Protein AF-A0A6I6WBN2-F1 (afdb_monomer)

Solvent-accessible surface area (backbone atoms only — not comparable to full-atom values): 6010 Å² total; per-residue (Å²): 144,83,83,90,82,74,77,84,84,84,81,60,98,59,70,89,46,56,72,55,54,53,60,75,68,50,55,18,59,8,72,36,75,46,77,42,43,35,74,82,63,34,59,67,53,54,52,49,51,40,48,52,52,4,41,50,40,6,36,74,57,39,12,32,78,92,54,54,44,80,79,44,76,45,81,45,74,38,91,86,45,86,64,58,28,28,37,39,36,23,33,16,35,10,50,51,58,79,72,93,78,82,130

Structure (mmCIF, N/CA/C/O backbone):
data_AF-A0A6I6WBN2-F1
#
_entry.id   AF-A0A6I6WBN2-F1
#
loop_
_atom_site.group_PDB
_atom_site.id
_atom_site.type_symbol
_atom_site.label_atom_id
_atom_site.label_alt_id
_atom_site.label_comp_id
_atom_site.label_asym_id
_atom_site.label_entity_id
_atom_site.label_seq_id
_atom_site.pdbx_PDB_ins_code
_atom_site.Cartn_x
_atom_site.Cartn_y
_atom_site.Cartn_z
_atom_site.occupancy
_atom_site.B_iso_or_equiv
_atom_site.auth_seq_id
_atom_site.auth_comp_id
_atom_site.auth_asym_id
_atom_site.auth_atom_id
_atom_site.pdbx_PDB_model_num
ATOM 1 N N . MET A 1 1 ? 37.230 31.149 -8.402 1.00 43.25 1 MET A N 1
ATOM 2 C CA . MET A 1 1 ? 36.955 29.935 -7.608 1.00 43.25 1 MET A CA 1
ATOM 3 C C . MET A 1 1 ? 35.652 29.337 -8.106 1.00 43.25 1 MET A C 1
ATOM 5 O O . MET A 1 1 ? 34.627 29.967 -7.913 1.00 43.25 1 MET A O 1
ATOM 9 N N . LEU A 1 2 ? 35.699 28.192 -8.787 1.00 42.47 2 LEU A N 1
ATOM 10 C CA . LEU A 1 2 ? 34.617 27.201 -8.824 1.00 42.47 2 LEU A CA 1
ATOM 11 C C . LEU A 1 2 ? 35.228 25.884 -9.321 1.00 42.47 2 LEU A C 1
ATOM 13 O O . LEU A 1 2 ? 35.941 25.844 -10.319 1.00 42.47 2 LEU A O 1
ATOM 17 N N . VAL A 1 3 ? 35.059 24.855 -8.503 1.00 45.03 3 VAL A N 1
ATOM 18 C CA . VAL A 1 3 ? 35.773 23.578 -8.529 1.00 45.03 3 VAL A CA 1
ATOM 19 C C . VAL A 1 3 ? 35.232 22.697 -9.661 1.00 45.03 3 VAL A C 1
ATOM 21 O O . VAL A 1 3 ? 34.052 22.362 -9.666 1.00 45.03 3 VAL A O 1
ATOM 24 N N . LEU A 1 4 ? 36.092 22.277 -10.596 1.00 49.78 4 LEU A N 1
ATOM 25 C CA . LEU A 1 4 ? 35.822 21.178 -11.534 1.00 49.78 4 LEU A CA 1
ATOM 26 C C . LEU A 1 4 ? 36.075 19.843 -10.818 1.00 49.78 4 LEU A C 1
ATOM 28 O O . LEU A 1 4 ? 37.114 19.211 -10.978 1.00 49.78 4 LEU A O 1
ATOM 32 N N . GLY A 1 5 ? 35.128 19.443 -9.974 1.00 52.72 5 GLY A N 1
ATOM 33 C CA . GLY A 1 5 ? 35.098 18.128 -9.335 1.00 52.72 5 GLY A CA 1
ATOM 34 C C . GLY A 1 5 ? 34.162 17.200 -10.098 1.00 52.72 5 GLY A C 1
ATOM 35 O O . GLY A 1 5 ? 33.029 16.996 -9.680 1.00 52.72 5 GLY A O 1
ATOM 36 N N . GLY A 1 6 ? 34.606 16.688 -11.246 1.00 49.47 6 GLY A N 1
ATOM 37 C CA . GLY A 1 6 ? 33.833 15.760 -12.072 1.00 49.47 6 GLY A CA 1
ATOM 38 C C . GLY A 1 6 ? 34.501 14.395 -12.121 1.00 49.47 6 GLY A C 1
ATOM 39 O O . GLY A 1 6 ? 35.348 14.150 -12.977 1.00 49.47 6 GLY A O 1
ATOM 40 N N . SER A 1 7 ? 34.137 13.513 -11.194 1.00 56.88 7 SER A N 1
ATOM 41 C CA . SER A 1 7 ? 34.508 12.097 -11.212 1.00 56.88 7 SER A CA 1
ATOM 42 C C . SER A 1 7 ? 34.144 11.466 -12.563 1.00 56.88 7 SER A C 1
ATOM 44 O O . SER A 1 7 ? 33.053 11.689 -13.080 1.00 56.88 7 SER A O 1
ATOM 46 N N . LYS A 1 8 ? 35.090 10.705 -13.127 1.00 47.78 8 LYS A N 1
ATOM 47 C CA . LYS A 1 8 ? 35.058 9.959 -14.400 1.00 47.78 8 LYS A CA 1
ATOM 48 C C . LYS A 1 8 ? 33.642 9.735 -14.975 1.00 47.78 8 LYS A C 1
ATOM 50 O O . LYS A 1 8 ? 32.904 8.868 -14.515 1.00 47.78 8 LYS A O 1
ATOM 55 N N . VAL A 1 9 ? 33.286 10.493 -16.015 1.00 58.81 9 VAL A N 1
ATOM 56 C CA . VAL A 1 9 ? 32.041 10.295 -16.772 1.00 58.81 9 VAL A CA 1
ATOM 57 C C . VAL A 1 9 ? 32.189 9.038 -17.629 1.00 58.81 9 VAL A C 1
ATOM 59 O O . VAL A 1 9 ? 32.904 9.042 -18.629 1.00 58.81 9 VAL A O 1
ATOM 62 N N . ILE A 1 10 ? 31.525 7.952 -17.237 1.00 63.09 10 ILE A N 1
ATOM 63 C CA . ILE A 1 10 ? 31.431 6.728 -18.039 1.00 63.09 10 ILE A CA 1
ATOM 64 C C . ILE A 1 10 ? 30.177 6.853 -18.910 1.00 63.09 10 ILE A C 1
ATOM 66 O O . ILE A 1 10 ? 29.065 6.603 -18.450 1.00 63.09 10 ILE A O 1
ATOM 70 N N . ARG A 1 11 ? 30.339 7.280 -20.167 1.00 51.03 11 ARG A N 1
ATOM 71 C CA . ARG A 1 11 ? 29.285 7.168 -21.186 1.00 51.03 11 ARG A CA 1
ATOM 72 C C . ARG A 1 11 ? 29.458 5.839 -21.911 1.00 51.03 11 ARG A C 1
ATOM 74 O O . ARG A 1 11 ? 30.456 5.644 -22.590 1.00 51.03 11 ARG A O 1
ATOM 81 N N . HIS A 1 12 ? 28.501 4.937 -21.728 1.00 53.66 12 HIS A N 1
ATOM 82 C CA . HIS A 1 12 ? 28.418 3.685 -22.476 1.00 53.66 12 HIS A CA 1
ATOM 83 C C . HIS A 1 12 ? 27.750 3.946 -23.836 1.00 53.66 12 HIS A C 1
ATOM 85 O O . HIS A 1 12 ? 26.798 4.727 -23.906 1.00 53.66 12 HIS A O 1
ATOM 91 N N . ASP A 1 13 ? 28.173 3.249 -24.893 1.00 56.97 13 ASP A N 1
ATOM 92 C CA . ASP A 1 13 ? 27.696 3.423 -26.283 1.00 56.97 13 ASP A CA 1
ATOM 93 C C . ASP A 1 13 ? 26.184 3.162 -26.495 1.00 56.97 13 ASP A C 1
ATOM 95 O O . ASP A 1 13 ? 25.643 3.393 -27.571 1.00 56.97 13 ASP A O 1
ATOM 99 N N . LEU A 1 14 ? 25.462 2.743 -25.448 1.00 54.56 14 LEU A N 1
ATOM 100 C CA . LEU A 1 14 ? 24.007 2.517 -25.433 1.00 54.56 14 LEU A CA 1
ATOM 101 C C . LEU A 1 14 ? 23.226 3.714 -24.858 1.00 54.56 14 LEU A C 1
ATOM 103 O O . LEU A 1 14 ? 22.060 3.592 -24.485 1.00 54.56 14 LEU A O 1
ATOM 107 N N . SER A 1 15 ? 23.859 4.888 -24.795 1.00 49.94 15 SER A N 1
ATOM 108 C CA . SER A 1 15 ? 23.268 6.146 -24.325 1.00 49.94 15 SER A CA 1
ATOM 109 C C . SER A 1 15 ? 21.886 6.505 -24.924 1.00 49.94 15 SER A C 1
ATOM 111 O O . SER A 1 15 ? 21.114 7.141 -24.206 1.00 49.94 15 SER A O 1
ATOM 113 N N . PRO A 1 16 ? 21.512 6.116 -26.165 1.00 53.84 16 PRO A N 1
ATOM 114 C CA . PRO A 1 16 ? 20.168 6.371 -26.703 1.00 53.84 16 PRO A CA 1
ATOM 115 C C . PRO A 1 16 ? 19.061 5.461 -26.139 1.00 53.84 16 PRO A C 1
ATOM 117 O O . PRO A 1 16 ? 17.883 5.778 -26.276 1.00 53.84 16 PRO A O 1
ATOM 120 N N . VAL A 1 17 ? 19.413 4.327 -25.520 1.00 49.22 17 VAL A N 1
ATOM 121 C CA . VAL A 1 17 ? 18.468 3.250 -25.156 1.00 49.22 17 VAL A CA 1
ATOM 122 C C . VAL A 1 17 ? 18.098 3.256 -23.665 1.00 49.22 17 VAL A C 1
ATOM 124 O O . VAL A 1 17 ? 17.260 2.469 -23.229 1.00 49.22 17 VAL A O 1
ATOM 127 N N . ALA A 1 18 ? 18.670 4.165 -22.868 1.00 52.91 18 ALA A N 1
ATOM 128 C CA . ALA A 1 18 ? 18.444 4.243 -21.420 1.00 52.91 18 ALA A CA 1
ATOM 129 C C . ALA A 1 18 ? 16.956 4.413 -21.046 1.00 52.91 18 ALA A C 1
ATOM 131 O O . ALA A 1 18 ? 16.479 3.794 -20.095 1.00 52.91 18 ALA A O 1
ATOM 132 N N . ASN A 1 19 ? 16.200 5.172 -21.846 1.00 47.50 19 ASN A N 1
ATOM 133 C CA . ASN A 1 19 ? 14.757 5.347 -21.653 1.00 47.50 19 ASN A CA 1
ATOM 134 C C . ASN A 1 19 ? 13.963 4.050 -21.909 1.00 47.50 19 ASN A C 1
ATOM 136 O O . ASN A 1 19 ? 12.928 3.832 -21.284 1.00 47.50 19 ASN A O 1
ATOM 140 N N . ALA A 1 20 ? 14.452 3.164 -22.783 1.00 48.69 20 ALA A N 1
ATOM 141 C CA . ALA A 1 20 ? 13.795 1.894 -23.095 1.00 48.69 20 ALA A CA 1
ATOM 142 C C . ALA A 1 20 ? 14.132 0.790 -22.078 1.00 48.69 20 ALA A C 1
ATOM 144 O O . ALA A 1 20 ? 13.285 -0.050 -21.785 1.00 48.69 20 ALA A O 1
ATOM 145 N N . VAL A 1 21 ? 15.326 0.824 -21.473 1.00 53.44 21 VAL A N 1
ATOM 146 C CA . VAL A 1 21 ? 15.676 -0.070 -20.353 1.00 53.44 21 VAL A CA 1
ATOM 147 C C . VAL A 1 21 ? 14.781 0.210 -19.140 1.00 53.44 21 VAL A C 1
ATOM 149 O O . VAL A 1 21 ? 14.290 -0.725 -18.512 1.00 53.44 21 VAL A O 1
ATOM 152 N N . GLY A 1 22 ? 14.496 1.485 -18.852 1.00 50.66 22 GLY A N 1
ATOM 153 C CA . GLY A 1 22 ? 13.571 1.874 -17.782 1.00 50.66 22 GLY A CA 1
ATOM 154 C C . GLY A 1 22 ? 12.137 1.382 -18.004 1.00 50.66 22 GLY A C 1
ATOM 155 O O . GLY A 1 22 ? 11.500 0.933 -17.058 1.00 50.66 22 GLY A O 1
ATOM 156 N N . ALA A 1 23 ? 11.652 1.392 -19.251 1.00 54.78 23 ALA A N 1
ATOM 157 C CA . ALA A 1 23 ? 10.340 0.846 -19.609 1.00 54.78 23 ALA A CA 1
ATOM 158 C C . ALA A 1 23 ? 10.297 -0.693 -19.543 1.00 54.78 23 ALA A C 1
ATOM 160 O O . ALA A 1 23 ? 9.281 -1.263 -19.157 1.00 54.78 23 ALA A O 1
ATOM 161 N N . ALA A 1 24 ? 11.403 -1.370 -19.868 1.00 54.41 24 ALA A N 1
ATOM 162 C CA . ALA A 1 24 ? 11.499 -2.829 -19.815 1.00 54.41 24 ALA A CA 1
ATOM 163 C C . ALA A 1 24 ? 11.507 -3.399 -18.381 1.00 54.41 24 ALA A C 1
ATOM 165 O O . ALA A 1 24 ? 11.181 -4.570 -18.194 1.00 54.41 24 ALA A O 1
ATOM 166 N N . ILE A 1 25 ? 11.868 -2.581 -17.382 1.00 57.06 25 ILE A N 1
ATOM 167 C CA . ILE A 1 25 ? 11.883 -2.925 -15.944 1.00 57.06 25 ILE A CA 1
ATOM 168 C C . ILE A 1 25 ? 10.731 -2.213 -15.196 1.00 57.06 25 ILE A C 1
ATOM 170 O O . ILE A 1 25 ? 10.622 -2.296 -13.975 1.00 57.06 25 ILE A O 1
ATOM 174 N N . ALA A 1 26 ? 9.859 -1.490 -15.905 1.00 67.94 26 ALA A N 1
ATOM 175 C CA . ALA A 1 26 ? 8.803 -0.712 -15.273 1.00 67.94 26 ALA A CA 1
ATOM 176 C C . ALA A 1 26 ? 7.757 -1.622 -14.607 1.00 67.94 26 ALA A C 1
ATOM 178 O O . ALA A 1 26 ? 7.179 -2.508 -15.234 1.00 67.94 26 ALA A O 1
ATOM 179 N N . GLU A 1 27 ? 7.491 -1.366 -13.329 1.00 82.75 27 GLU A N 1
ATOM 180 C CA . GLU A 1 27 ? 6.360 -1.931 -12.593 1.00 82.75 27 GLU A CA 1
ATOM 181 C C . GLU A 1 27 ? 5.171 -0.966 -12.675 1.00 82.75 27 GLU A C 1
ATOM 183 O O . GLU A 1 27 ? 5.346 0.255 -12.587 1.00 82.75 27 GLU A O 1
ATOM 188 N N . ALA A 1 28 ? 3.953 -1.496 -12.800 1.00 87.88 28 ALA A N 1
ATOM 189 C CA . ALA A 1 28 ? 2.754 -0.686 -12.617 1.00 87.88 28 ALA A CA 1
ATOM 190 C C . ALA A 1 28 ? 2.655 -0.266 -11.149 1.00 87.88 28 ALA A C 1
ATOM 192 O O . ALA A 1 28 ? 2.880 -1.074 -10.247 1.00 87.88 28 ALA A O 1
ATOM 193 N N . SER A 1 29 ? 2.311 0.999 -10.901 1.00 88.94 29 SER A N 1
ATOM 194 C CA . SER A 1 29 ? 2.191 1.541 -9.548 1.00 88.94 29 SER A CA 1
ATOM 195 C C . SER A 1 29 ? 0.819 2.145 -9.291 1.00 88.94 29 SER A C 1
ATOM 197 O O . SER A 1 29 ? 0.334 2.924 -10.108 1.00 88.94 29 SER A O 1
ATOM 199 N N . GLY A 1 30 ? 0.256 1.861 -8.122 1.00 91.31 30 GLY A N 1
ATOM 200 C CA . GLY A 1 30 ? -0.941 2.501 -7.586 1.00 91.31 30 GLY A CA 1
ATOM 201 C C . GLY A 1 30 ? -0.582 3.344 -6.373 1.00 91.31 30 GLY A C 1
ATOM 202 O O . GLY A 1 30 ? 0.237 2.938 -5.549 1.00 91.31 30 GLY A O 1
ATOM 203 N N . THR A 1 31 ? -1.148 4.543 -6.263 1.00 93.44 31 THR A N 1
ATOM 204 C CA . THR A 1 31 ? -0.963 5.399 -5.085 1.00 93.44 31 THR A CA 1
ATOM 205 C C . THR A 1 31 ? -2.307 5.930 -4.629 1.00 93.44 31 THR A C 1
ATOM 207 O O . THR A 1 31 ? -3.080 6.432 -5.440 1.00 93.44 31 THR A O 1
ATOM 210 N N . VAL A 1 32 ? -2.563 5.834 -3.330 1.00 95.44 32 VAL A N 1
ATOM 211 C CA . VAL A 1 32 ? -3.739 6.410 -2.678 1.00 95.44 32 VAL A CA 1
ATOM 212 C C . VAL A 1 32 ? -3.269 7.361 -1.598 1.00 95.44 32 VAL A C 1
ATOM 214 O O . VAL A 1 32 ? -2.305 7.071 -0.895 1.00 95.44 32 VAL A O 1
ATOM 217 N N . ASP A 1 33 ? -3.955 8.490 -1.479 1.00 95.00 33 ASP A N 1
ATOM 218 C CA . ASP A 1 33 ? -3.719 9.511 -0.469 1.00 95.00 33 ASP A CA 1
ATOM 219 C C . ASP A 1 33 ? -5.076 10.000 0.036 1.00 95.00 33 ASP A C 1
ATOM 221 O O . ASP A 1 33 ? -5.851 10.593 -0.719 1.00 95.00 33 ASP A O 1
ATOM 225 N N . ARG A 1 34 ? -5.411 9.649 1.279 1.00 92.31 34 ARG A N 1
ATOM 226 C CA . ARG A 1 34 ? -6.719 9.922 1.884 1.00 92.31 34 ARG A CA 1
ATOM 227 C C . ARG A 1 34 ? -6.566 10.320 3.343 1.00 92.31 34 ARG A C 1
ATOM 229 O O . ARG A 1 34 ? -5.618 9.921 4.015 1.00 92.31 34 ARG A O 1
ATOM 236 N N . VAL A 1 35 ? -7.524 11.096 3.835 1.00 92.06 35 VAL A N 1
ATOM 237 C CA . VAL A 1 35 ? -7.640 11.428 5.257 1.00 92.06 35 VAL A CA 1
ATOM 238 C C . VAL A 1 35 ? -8.601 10.439 5.903 1.00 92.06 35 VAL A C 1
ATOM 240 O O . VAL A 1 35 ? -9.698 10.229 5.394 1.00 92.06 35 VAL A O 1
ATOM 243 N N . TYR A 1 36 ? -8.180 9.847 7.015 1.00 90.12 36 TYR A N 1
ATOM 244 C CA . TYR A 1 36 ? -8.976 8.938 7.832 1.00 90.12 36 TYR A CA 1
ATOM 245 C C . TYR A 1 36 ? -9.106 9.491 9.248 1.00 90.12 36 TYR A C 1
ATOM 247 O O . TYR A 1 36 ? -8.178 10.133 9.734 1.00 90.12 36 TYR A O 1
ATOM 255 N N . SER A 1 37 ? -10.205 9.187 9.938 1.00 89.56 37 SER A N 1
ATOM 256 C CA . SER A 1 37 ? -10.295 9.349 11.393 1.00 89.56 37 SER A CA 1
ATOM 257 C C . SER A 1 37 ? -9.992 8.013 12.068 1.00 89.56 37 SER A C 1
ATOM 259 O O . SER A 1 37 ? -10.708 7.028 11.871 1.00 89.56 37 SER A O 1
ATOM 261 N N . TYR A 1 38 ? -8.908 7.957 12.846 1.00 88.94 38 TYR A N 1
ATOM 262 C CA . TYR A 1 38 ? -8.574 6.752 13.614 1.00 88.94 38 TYR A CA 1
ATOM 263 C C . TYR A 1 38 ? -9.513 6.542 14.800 1.00 88.94 38 TYR A C 1
ATOM 265 O O . TYR A 1 38 ? -9.705 5.396 15.201 1.00 88.94 38 TYR A O 1
ATOM 273 N N . ASP A 1 39 ? -10.125 7.612 15.306 1.00 85.94 39 ASP A N 1
ATOM 274 C CA . ASP A 1 39 ? -11.051 7.554 16.436 1.00 85.94 39 ASP A CA 1
ATOM 275 C C . ASP A 1 39 ? -12.367 6.855 16.055 1.00 85.94 39 ASP A C 1
ATOM 277 O O . ASP A 1 39 ? -12.934 6.123 16.862 1.00 85.94 39 ASP A O 1
ATOM 281 N N . GLU A 1 40 ? -12.836 7.027 14.814 1.00 82.69 40 GLU A N 1
ATOM 282 C CA . GLU A 1 40 ? -14.085 6.417 14.335 1.00 82.69 40 GLU A CA 1
ATOM 283 C C . GLU A 1 40 ? -13.919 4.957 13.891 1.00 82.69 40 GLU A C 1
ATOM 285 O O . GLU A 1 40 ? -14.747 4.101 14.202 1.00 82.69 40 GLU A O 1
ATOM 290 N N . HIS A 1 41 ? -12.864 4.668 13.123 1.00 81.81 41 HIS A N 1
ATOM 291 C CA . HIS A 1 41 ? -12.734 3.402 12.390 1.00 81.81 41 HIS A CA 1
ATOM 292 C C . HIS A 1 41 ? -11.588 2.514 12.892 1.00 81.81 41 HIS A C 1
ATOM 294 O O . HIS A 1 41 ? -11.531 1.335 12.536 1.00 81.81 41 HIS A O 1
ATOM 300 N N . GLY A 1 42 ? -10.698 3.051 13.733 1.00 89.62 42 GLY A N 1
ATOM 301 C CA . GLY A 1 42 ? -9.491 2.379 14.200 1.00 89.62 42 GLY A CA 1
ATOM 302 C C . GLY A 1 42 ? -8.359 2.401 13.169 1.00 89.62 42 GLY A C 1
ATOM 303 O O . GLY A 1 42 ? -8.561 2.198 11.971 1.00 89.62 42 GLY A O 1
ATOM 304 N N . ARG A 1 43 ? -7.124 2.598 13.648 1.00 91.12 43 ARG A N 1
ATOM 305 C CA . ARG A 1 43 ? -5.918 2.692 12.803 1.00 91.12 43 ARG A CA 1
ATOM 306 C C . ARG A 1 43 ? -5.770 1.526 11.826 1.00 91.12 43 ARG A C 1
ATOM 308 O O . ARG A 1 43 ? -5.500 1.739 10.649 1.00 91.12 43 ARG A O 1
ATOM 315 N N . GLU A 1 44 ? -5.909 0.294 12.309 1.00 93.62 44 GLU A N 1
ATOM 316 C CA . GLU A 1 44 ? -5.647 -0.900 11.499 1.00 93.62 44 GLU A CA 1
ATOM 317 C C . GLU A 1 44 ? -6.611 -1.013 10.314 1.00 93.62 44 GLU A C 1
ATOM 319 O O . GLU A 1 44 ? -6.175 -1.264 9.191 1.00 93.62 44 GLU A O 1
ATOM 324 N N . LYS A 1 45 ? -7.899 -0.736 10.543 1.00 94.00 45 LYS A N 1
ATOM 325 C CA . LYS A 1 45 ? -8.927 -0.757 9.501 1.00 94.00 45 LYS A CA 1
ATOM 326 C C . LYS A 1 45 ? -8.649 0.294 8.425 1.00 94.00 45 LYS A C 1
ATOM 328 O O . LYS A 1 45 ? -8.636 -0.048 7.247 1.00 94.00 45 LYS A O 1
ATOM 333 N N . CYS A 1 46 ? -8.337 1.529 8.825 1.00 93.25 46 CYS A N 1
ATOM 334 C CA . CYS A 1 46 ? -7.992 2.613 7.900 1.00 93.25 46 CYS A CA 1
ATOM 335 C C . CYS A 1 46 ? -6.750 2.287 7.058 1.00 93.25 46 CYS A C 1
ATOM 337 O O . CYS A 1 46 ? -6.709 2.549 5.856 1.00 93.25 46 CYS A O 1
ATOM 339 N N . LEU A 1 47 ? -5.728 1.685 7.675 1.00 94.75 47 LEU A N 1
ATOM 340 C CA . LEU A 1 47 ? -4.528 1.265 6.957 1.00 94.75 47 LEU A CA 1
ATOM 341 C C . LEU A 1 47 ? -4.810 0.117 5.985 1.00 94.75 47 LEU A C 1
ATOM 343 O O . LEU A 1 47 ? -4.256 0.113 4.888 1.00 94.75 47 LEU A O 1
ATOM 347 N N . ASN A 1 48 ? -5.646 -0.850 6.365 1.00 95.88 48 ASN A N 1
ATOM 348 C CA . ASN A 1 48 ? -6.026 -1.954 5.485 1.00 95.88 48 ASN A CA 1
ATOM 349 C C . ASN A 1 48 ? -6.826 -1.450 4.282 1.00 95.88 48 ASN A C 1
ATOM 351 O O . ASN A 1 48 ? -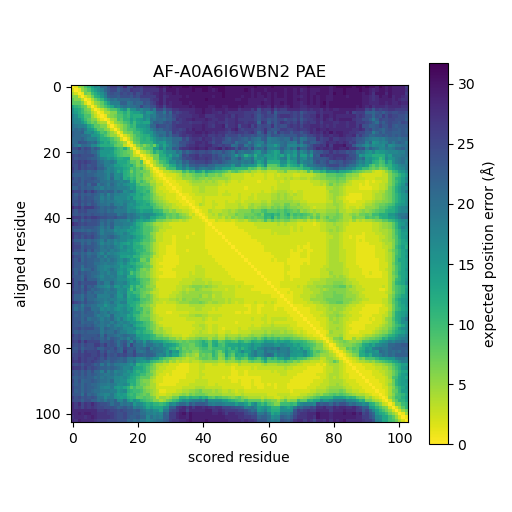6.455 -1.760 3.153 1.00 95.88 48 ASN A O 1
ATOM 355 N N . GLU A 1 49 ? -7.800 -0.567 4.499 1.00 95.69 49 GLU A N 1
ATOM 356 C CA . GLU A 1 49 ? -8.548 0.070 3.413 1.00 95.69 49 GLU A CA 1
ATOM 357 C C . GLU A 1 49 ? -7.620 0.843 2.460 1.00 95.69 49 G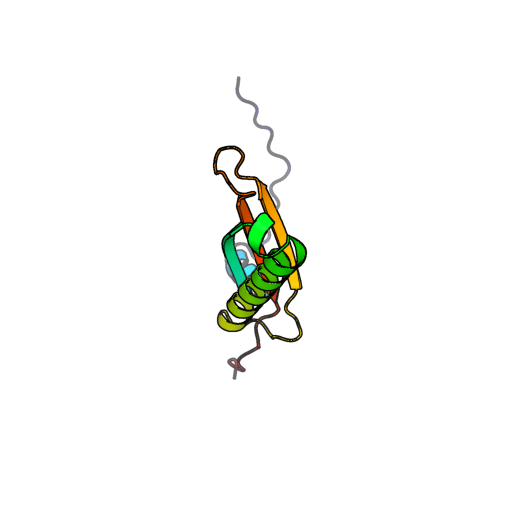LU A C 1
ATOM 359 O O . GLU A 1 49 ? -7.700 0.699 1.239 1.00 95.69 49 GLU A O 1
ATOM 364 N N . ALA A 1 50 ? -6.667 1.613 2.996 1.00 95.88 50 ALA A N 1
ATOM 365 C CA . ALA A 1 50 ? -5.700 2.338 2.176 1.00 95.88 50 ALA A CA 1
ATOM 366 C C . ALA A 1 50 ? -4.777 1.401 1.367 1.00 95.88 50 ALA A C 1
ATOM 368 O O . ALA A 1 50 ? -4.429 1.716 0.226 1.00 95.88 50 ALA A O 1
ATOM 369 N N . ARG A 1 51 ? -4.385 0.248 1.930 1.00 96.25 51 ARG A N 1
ATOM 370 C CA . ARG A 1 51 ? -3.589 -0.781 1.232 1.00 96.25 51 ARG A CA 1
ATOM 371 C C . ARG A 1 51 ? -4.375 -1.452 0.118 1.00 96.25 51 ARG A C 1
ATOM 373 O O . ARG A 1 51 ? -3.840 -1.610 -0.979 1.00 96.25 51 ARG A O 1
ATOM 380 N N . GLU A 1 52 ? -5.619 -1.827 0.386 1.00 96.62 52 GLU A N 1
ATOM 381 C CA . GLU A 1 52 ? -6.517 -2.428 -0.599 1.00 96.62 52 GLU A CA 1
ATOM 382 C C . GLU A 1 52 ? -6.770 -1.458 -1.752 1.00 96.62 52 GLU A C 1
ATOM 384 O O . GLU A 1 52 ? -6.599 -1.824 -2.914 1.00 96.62 52 GLU A O 1
ATOM 389 N N . ALA A 1 53 ? -7.051 -0.190 -1.444 1.00 96.38 53 ALA A N 1
ATOM 390 C CA . ALA A 1 53 ? -7.255 0.844 -2.450 1.00 96.38 53 ALA A CA 1
ATOM 391 C C . ALA A 1 53 ? -5.995 1.076 -3.305 1.00 96.38 53 ALA A C 1
ATOM 393 O O . ALA A 1 53 ? -6.082 1.135 -4.530 1.00 96.38 53 ALA A O 1
ATOM 394 N N . ALA A 1 54 ? -4.806 1.159 -2.695 1.00 96.19 54 ALA A N 1
ATOM 395 C CA . ALA A 1 54 ? -3.559 1.309 -3.448 1.00 96.19 54 ALA A CA 1
ATOM 396 C C . ALA A 1 54 ? -3.252 0.082 -4.321 1.00 96.19 54 ALA A C 1
ATOM 398 O O . ALA A 1 54 ? -2.765 0.231 -5.442 1.00 96.19 54 ALA A O 1
ATOM 399 N N . THR A 1 55 ? -3.565 -1.118 -3.830 1.00 96.00 55 THR A N 1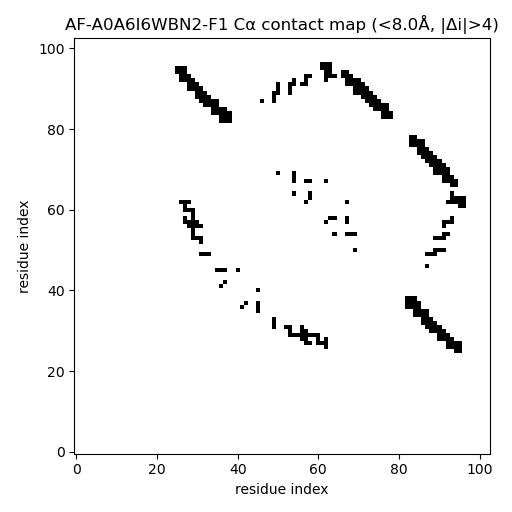
ATOM 400 C CA . THR A 1 55 ? -3.431 -2.373 -4.581 1.00 96.00 55 THR A CA 1
ATOM 401 C C . THR A 1 55 ? -4.371 -2.390 -5.780 1.00 96.00 55 THR A C 1
ATOM 403 O O . THR A 1 55 ? -3.931 -2.666 -6.893 1.00 96.00 55 THR A O 1
ATOM 406 N N . ALA A 1 56 ? -5.635 -2.010 -5.585 1.00 95.81 56 ALA A N 1
ATOM 407 C CA . ALA A 1 56 ? -6.615 -1.894 -6.656 1.00 95.81 56 ALA A CA 1
ATOM 408 C C . ALA A 1 56 ? -6.176 -0.882 -7.726 1.00 95.81 56 ALA A C 1
ATOM 410 O O . ALA A 1 56 ? -6.281 -1.173 -8.915 1.00 95.81 56 ALA A O 1
ATOM 411 N N . GLU A 1 57 ? -5.610 0.264 -7.331 1.00 95.00 57 GLU A N 1
ATOM 412 C CA . GLU A 1 57 ? -5.044 1.232 -8.279 1.00 95.00 57 GLU A CA 1
ATOM 413 C C . GLU A 1 57 ? -3.848 0.665 -9.055 1.00 95.00 57 GLU A C 1
ATOM 415 O O . GLU A 1 57 ? -3.733 0.901 -10.257 1.00 95.00 57 GLU A O 1
ATOM 420 N N . ALA A 1 58 ? -2.979 -0.121 -8.410 1.00 93.12 58 ALA A N 1
ATOM 421 C CA . ALA A 1 58 ? -1.859 -0.766 -9.095 1.00 93.12 58 ALA A CA 1
ATOM 422 C C . ALA A 1 58 ? -2.356 -1.799 -10.117 1.00 93.12 58 ALA A C 1
ATOM 424 O O . ALA A 1 58 ? -1.884 -1.814 -11.253 1.00 93.12 58 ALA A O 1
ATOM 425 N N . VAL A 1 59 ? -3.348 -2.613 -9.748 1.00 94.19 59 VAL A N 1
ATOM 426 C CA . VAL A 1 59 ? -3.988 -3.581 -10.653 1.00 94.19 59 VAL A CA 1
ATOM 427 C C . VAL A 1 59 ? -4.676 -2.871 -11.817 1.00 94.19 59 VAL A C 1
ATOM 429 O O . VAL A 1 59 ? -4.500 -3.261 -12.969 1.00 94.19 59 VAL A O 1
ATOM 432 N N . ARG A 1 60 ? -5.401 -1.778 -11.549 1.00 91.38 60 ARG A N 1
ATOM 433 C CA . ARG A 1 60 ? -6.033 -0.943 -12.583 1.00 91.38 60 ARG A CA 1
ATOM 434 C C . ARG A 1 60 ? -5.004 -0.338 -13.542 1.00 91.38 60 ARG A C 1
ATOM 436 O O . ARG A 1 60 ? -5.301 -0.173 -14.721 1.00 91.38 60 ARG A O 1
ATOM 443 N N . ALA A 1 61 ? -3.799 -0.046 -13.054 1.00 88.81 61 ALA A N 1
ATOM 444 C CA . ALA A 1 61 ? -2.664 0.396 -13.861 1.00 88.81 61 ALA A CA 1
ATOM 445 C C . ALA A 1 61 ? -1.968 -0.742 -14.641 1.00 88.81 61 ALA A C 1
ATOM 447 O O . ALA A 1 61 ? -1.018 -0.477 -15.375 1.00 88.81 61 ALA A O 1
ATOM 448 N N . GLY A 1 62 ? -2.431 -1.990 -14.512 1.00 89.12 62 GLY A N 1
ATOM 449 C CA . GLY A 1 62 ? -1.922 -3.151 -15.244 1.00 89.12 62 GLY A CA 1
ATOM 450 C C . GLY A 1 62 ? -0.973 -4.047 -14.449 1.00 89.12 62 GLY A C 1
ATOM 451 O O . GLY A 1 62 ? -0.332 -4.913 -15.046 1.00 89.12 62 GLY A O 1
ATOM 452 N N . ALA A 1 63 ? -0.856 -3.858 -13.132 1.00 91.69 63 ALA A N 1
ATOM 453 C CA . ALA A 1 63 ? -0.090 -4.770 -12.291 1.00 91.69 63 ALA A CA 1
ATOM 454 C C . ALA A 1 63 ? -0.786 -6.137 -12.177 1.00 91.69 63 ALA A C 1
ATOM 456 O O . ALA A 1 63 ? -2.009 -6.207 -12.060 1.00 91.69 63 ALA A O 1
ATOM 457 N N . ASP A 1 64 ? -0.007 -7.218 -12.151 1.00 91.00 64 ASP A N 1
ATOM 458 C CA . ASP A 1 64 ? -0.493 -8.555 -11.813 1.00 91.00 64 ASP A CA 1
ATOM 459 C C . ASP A 1 64 ? -0.986 -8.565 -10.356 1.00 91.00 64 ASP A C 1
ATOM 461 O O . ASP A 1 64 ? -0.168 -8.348 -9.456 1.00 91.00 64 ASP A O 1
ATOM 465 N N . PRO A 1 65 ? -2.283 -8.841 -10.102 1.00 90.94 65 PRO A N 1
ATOM 466 C CA . PRO A 1 65 ? -2.859 -8.886 -8.758 1.00 90.94 65 PRO A CA 1
ATOM 467 C C . PRO A 1 65 ? -2.102 -9.785 -7.778 1.00 90.94 65 PRO A C 1
ATOM 469 O O . PRO A 1 65 ? -2.083 -9.498 -6.585 1.00 90.94 65 PRO A O 1
ATOM 472 N N . ASN A 1 66 ? -1.451 -10.845 -8.267 1.00 91.62 66 ASN A N 1
ATOM 473 C CA . ASN A 1 66 ? -0.708 -11.791 -7.432 1.00 91.62 66 ASN A CA 1
ATOM 474 C C . ASN A 1 66 ? 0.720 -11.323 -7.110 1.00 91.62 66 ASN A C 1
ATOM 476 O O . ASN A 1 66 ? 1.384 -11.909 -6.258 1.00 91.62 66 ASN A O 1
ATOM 480 N N . GLN A 1 67 ? 1.208 -10.289 -7.799 1.00 90.56 67 GLN A N 1
ATOM 481 C CA . GLN A 1 67 ? 2.563 -9.742 -7.665 1.00 90.56 67 GLN A CA 1
ATOM 482 C C . GLN A 1 67 ? 2.551 -8.299 -7.136 1.00 90.56 67 GLN A C 1
ATOM 484 O O . GLN A 1 67 ? 3.595 -7.639 -7.118 1.00 90.56 67 GLN A O 1
ATOM 489 N N . VAL A 1 68 ? 1.391 -7.778 -6.716 1.00 94.56 68 VAL A N 1
ATOM 490 C CA . VAL A 1 68 ? 1.321 -6.448 -6.109 1.00 94.56 68 VAL A CA 1
ATOM 491 C C . VAL A 1 68 ? 1.871 -6.494 -4.688 1.00 94.56 68 VAL A C 1
ATOM 493 O O . VAL A 1 68 ? 1.454 -7.297 -3.857 1.00 94.56 68 VAL A O 1
ATOM 496 N N . ARG A 1 69 ? 2.786 -5.574 -4.385 1.00 94.81 69 ARG A N 1
ATOM 497 C CA . ARG A 1 69 ? 3.320 -5.350 -3.042 1.00 94.81 69 ARG A CA 1
ATOM 498 C C . ARG A 1 69 ? 3.230 -3.882 -2.656 1.00 94.81 69 ARG A C 1
ATOM 500 O O . ARG A 1 69 ? 3.406 -2.983 -3.481 1.00 94.81 69 ARG A O 1
ATOM 507 N N . ILE A 1 70 ? 3.026 -3.631 -1.369 1.00 96.06 70 ILE A N 1
ATOM 508 C CA . ILE A 1 70 ? 3.101 -2.282 -0.815 1.00 96.06 70 ILE A CA 1
ATOM 509 C C . ILE A 1 70 ? 4.571 -1.892 -0.657 1.00 96.06 70 ILE A C 1
ATOM 511 O O . ILE A 1 70 ? 5.349 -2.603 -0.029 1.00 96.06 70 ILE A O 1
ATOM 515 N N . THR A 1 71 ? 4.952 -0.751 -1.224 1.00 95.25 71 THR A N 1
ATOM 516 C CA . THR A 1 71 ? 6.329 -0.226 -1.158 1.00 95.25 71 THR A CA 1
ATOM 517 C C . THR A 1 71 ? 6.474 0.907 -0.162 1.00 95.25 71 THR A C 1
ATOM 519 O O . THR A 1 71 ? 7.567 1.146 0.346 1.00 95.25 71 THR A O 1
ATOM 522 N N . ARG A 1 72 ? 5.385 1.627 0.118 1.00 94.69 72 ARG A N 1
ATOM 523 C CA . ARG A 1 72 ? 5.398 2.746 1.053 1.00 94.69 72 ARG A CA 1
ATOM 524 C C . ARG A 1 72 ? 4.047 2.907 1.720 1.00 94.69 72 ARG A C 1
ATOM 526 O O . ARG A 1 72 ? 3.020 2.860 1.051 1.00 94.69 72 ARG A O 1
ATOM 533 N N . ILE A 1 73 ? 4.084 3.167 3.019 1.00 95.81 73 ILE A N 1
ATOM 534 C CA . ILE A 1 73 ? 2.954 3.629 3.822 1.00 95.81 73 ILE A CA 1
ATOM 535 C C . ILE A 1 73 ? 3.449 4.855 4.581 1.00 95.81 73 ILE A C 1
ATOM 537 O O . ILE A 1 73 ? 4.529 4.825 5.166 1.00 95.81 73 ILE A O 1
ATOM 541 N N . SER A 1 74 ? 2.695 5.944 4.522 1.00 95.44 74 SER A N 1
ATOM 542 C CA . SER A 1 74 ? 2.993 7.195 5.206 1.00 95.44 74 SER A CA 1
ATOM 543 C C . SER A 1 74 ? 1.766 7.620 5.990 1.00 95.44 74 SER A C 1
ATOM 545 O O . SER A 1 74 ? 0.718 7.846 5.396 1.00 95.44 74 SER A O 1
ATOM 547 N N . GLU A 1 75 ? 1.912 7.751 7.303 1.00 93.69 75 GLU A N 1
ATOM 548 C CA . GLU A 1 75 ? 0.876 8.240 8.211 1.00 93.69 75 GLU A CA 1
ATOM 549 C C . GLU A 1 75 ? 1.305 9.612 8.721 1.00 93.69 75 GLU A C 1
ATOM 551 O O . GLU A 1 75 ? 2.360 9.744 9.340 1.00 93.69 75 GLU A O 1
ATOM 556 N N . ILE A 1 76 ? 0.517 10.642 8.429 1.00 91.69 76 ILE A N 1
ATOM 557 C CA . ILE A 1 76 ? 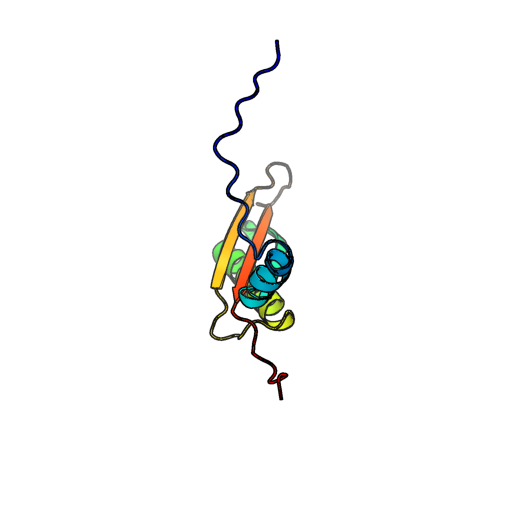0.786 12.014 8.859 1.00 91.69 76 ILE A CA 1
ATOM 558 C C . ILE A 1 76 ? -0.387 12.453 9.738 1.00 91.69 76 ILE A C 1
ATOM 560 O O . ILE A 1 76 ? -1.455 12.774 9.205 1.00 91.69 76 ILE A O 1
ATOM 564 N N . PRO A 1 77 ? -0.222 12.440 11.073 1.00 88.62 77 PRO A N 1
ATOM 565 C CA . PRO A 1 77 ? -1.237 12.940 11.988 1.00 88.62 77 PRO A CA 1
ATOM 566 C C . PRO A 1 77 ? -1.547 14.408 11.711 1.00 88.62 77 PRO A C 1
ATOM 568 O O . PRO A 1 77 ? -0.643 15.229 11.547 1.00 88.62 77 PRO A O 1
ATOM 571 N N . MET A 1 78 ? -2.830 14.747 11.677 1.00 85.56 78 MET A N 1
ATOM 572 C CA . MET A 1 78 ? -3.298 16.114 11.491 1.00 85.56 78 MET A CA 1
ATOM 573 C C . MET A 1 78 ? -3.590 16.728 12.860 1.00 85.56 78 MET A C 1
ATOM 575 O O . MET A 1 78 ? -4.722 16.739 13.326 1.00 85.56 78 MET A O 1
ATOM 579 N N . THR A 1 79 ? -2.556 17.262 13.511 1.00 75.75 79 THR A N 1
ATOM 580 C CA . THR A 1 79 ? -2.613 17.821 14.879 1.00 75.75 79 THR A CA 1
ATOM 581 C C . THR A 1 79 ? -3.541 19.025 15.054 1.00 75.75 79 THR A C 1
ATOM 583 O O . THR A 1 79 ? -3.851 19.390 16.183 1.00 75.75 79 THR A O 1
ATOM 586 N N . TYR A 1 80 ? -4.003 19.633 13.960 1.00 71.81 80 TYR A N 1
ATOM 587 C CA . TYR A 1 80 ? -4.909 20.787 13.973 1.00 71.81 80 TYR A CA 1
ATOM 588 C C . TYR A 1 80 ? -6.350 20.439 13.575 1.00 71.81 80 TYR A C 1
ATOM 590 O O . TYR A 1 80 ? -7.197 21.328 13.532 1.00 71.81 80 TYR A O 1
ATOM 598 N N . VAL A 1 81 ? -6.636 19.167 13.274 1.00 74.12 81 VAL A N 1
ATOM 599 C CA . VAL A 1 81 ? -7.982 18.690 12.937 1.00 74.12 81 VAL A CA 1
ATOM 600 C C . VAL A 1 81 ? -8.496 17.846 14.108 1.00 74.12 81 VAL A C 1
ATOM 602 O O . VAL A 1 81 ? -7.908 16.803 14.401 1.00 74.12 81 VAL A O 1
ATOM 605 N N . PRO A 1 82 ? -9.563 18.281 14.805 1.00 68.69 82 PRO A N 1
ATOM 606 C CA . PRO A 1 82 ? -10.187 17.492 15.865 1.00 68.69 82 PRO A CA 1
ATOM 607 C C . PRO A 1 82 ? -10.619 16.102 15.363 1.00 68.69 82 PRO A C 1
ATOM 609 O O . PRO A 1 82 ? -11.028 15.966 14.212 1.00 68.69 82 PRO A O 1
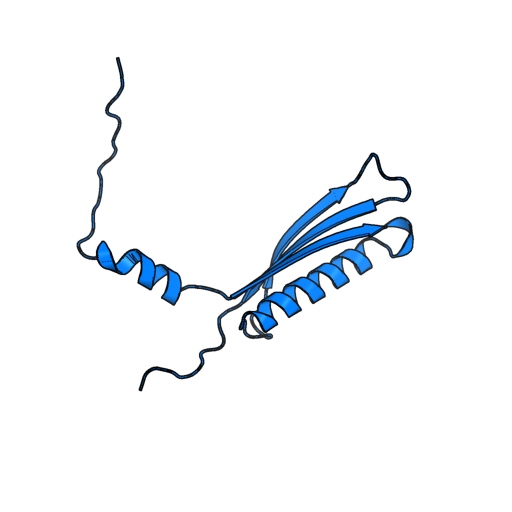ATOM 612 N N . GLY A 1 83 ? -10.558 15.080 16.224 1.00 71.69 83 GLY A N 1
ATOM 613 C CA . GLY A 1 83 ? -11.039 13.724 15.905 1.00 71.69 83 GLY A CA 1
ATOM 614 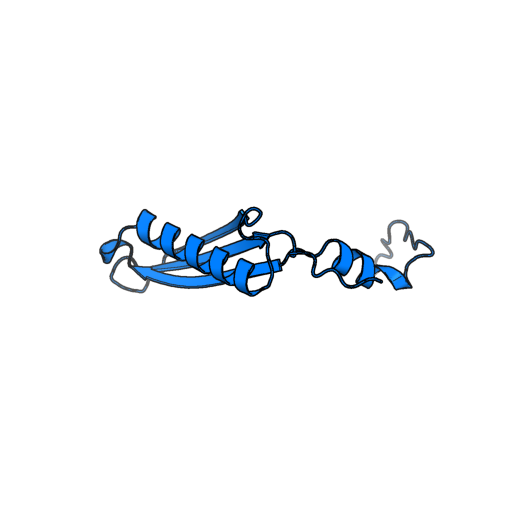C C . GLY A 1 83 ? -9.993 12.772 15.316 1.00 71.69 83 GLY A C 1
ATOM 615 O O . GLY A 1 83 ? -10.315 11.987 14.421 1.00 71.69 83 GLY A O 1
ATOM 616 N N . GLY A 1 84 ? -8.731 12.877 15.757 1.00 78.25 84 GLY A N 1
ATOM 617 C CA . GLY A 1 84 ? -7.710 11.859 15.471 1.00 78.25 84 GLY A CA 1
ATOM 618 C C . GLY A 1 84 ? -7.454 11.650 13.977 1.00 78.25 84 GLY A C 1
ATOM 619 O O . GLY A 1 84 ? -7.200 10.528 13.535 1.00 78.25 84 GLY A O 1
ATOM 620 N N . SER A 1 85 ? -7.585 12.718 13.186 1.00 88.44 85 SER A N 1
ATOM 621 C CA . SER A 1 85 ? -7.458 12.650 11.733 1.00 88.44 85 SER A CA 1
ATOM 622 C C . SER A 1 85 ? -6.010 12.393 11.323 1.00 88.44 85 SER A C 1
ATOM 624 O O . SER A 1 85 ? -5.081 13.058 11.785 1.00 88.44 85 SER A O 1
ATOM 626 N N . VAL A 1 86 ? -5.808 11.441 10.422 1.00 91.12 86 VAL A N 1
ATOM 627 C CA . VAL A 1 86 ? -4.501 11.054 9.894 1.00 91.12 86 VAL A CA 1
ATOM 628 C C . VAL A 1 86 ? -4.596 10.991 8.381 1.00 91.12 86 VAL A C 1
ATOM 630 O O . VAL A 1 86 ? -5.447 10.304 7.817 1.00 91.12 86 VAL A O 1
ATOM 633 N N . ARG A 1 87 ? -3.693 11.698 7.703 1.00 93.81 87 ARG A N 1
ATOM 634 C CA . ARG A 1 87 ? -3.497 11.527 6.266 1.00 93.81 87 ARG A CA 1
ATOM 635 C C . ARG A 1 87 ? -2.658 10.278 6.043 1.00 93.81 87 ARG A C 1
ATOM 637 O O . ARG A 1 87 ? -1.519 10.204 6.503 1.00 93.81 87 ARG A O 1
ATOM 644 N N . VAL A 1 88 ? -3.224 9.311 5.338 1.00 95.50 88 VAL A N 1
ATOM 645 C CA . VAL A 1 88 ? -2.581 8.047 5.000 1.00 95.50 88 VAL A CA 1
ATOM 646 C C . VAL A 1 88 ? -2.324 8.025 3.501 1.00 95.50 88 VAL A C 1
ATOM 648 O O . VAL A 1 88 ? -3.256 8.050 2.697 1.00 95.50 88 VAL A O 1
ATOM 651 N N . ALA A 1 89 ? -1.047 7.944 3.135 1.00 95.81 89 ALA A N 1
ATOM 652 C CA . ALA A 1 89 ? -0.615 7.745 1.762 1.00 95.81 89 ALA A CA 1
ATOM 653 C C . ALA A 1 89 ? 0.035 6.368 1.603 1.00 95.81 89 ALA A C 1
ATOM 655 O O . ALA A 1 89 ? 0.989 6.036 2.312 1.00 95.81 89 ALA A O 1
ATOM 656 N N . VAL A 1 90 ? -0.460 5.568 0.661 1.00 97.44 90 VAL A N 1
ATOM 657 C CA . VAL A 1 90 ? 0.039 4.219 0.381 1.00 97.44 90 VAL A CA 1
ATOM 658 C C . VAL A 1 90 ? 0.425 4.109 -1.083 1.00 97.44 90 VAL A C 1
ATOM 660 O O . VAL A 1 90 ? -0.330 4.518 -1.962 1.00 97.44 90 VAL A O 1
ATOM 663 N N . LYS A 1 91 ? 1.597 3.527 -1.342 1.00 96.25 91 LYS A N 1
ATOM 664 C CA . LYS A 1 91 ? 2.067 3.187 -2.683 1.00 96.25 91 LYS A CA 1
ATOM 665 C C . LYS A 1 91 ? 2.198 1.677 -2.823 1.00 96.25 91 LYS A C 1
ATOM 667 O O . LYS A 1 91 ? 2.945 1.046 -2.073 1.00 96.25 91 LYS A O 1
ATOM 672 N N . ALA A 1 92 ? 1.535 1.127 -3.827 1.00 95.81 92 ALA A N 1
ATOM 673 C CA . ALA A 1 92 ? 1.656 -0.254 -4.259 1.00 95.81 92 ALA A CA 1
ATOM 674 C C . ALA A 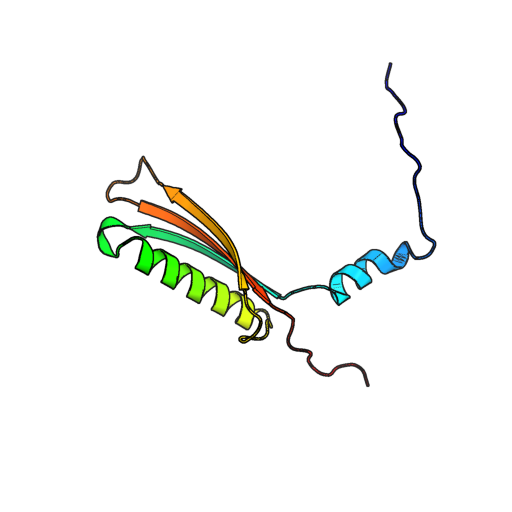1 92 ? 2.344 -0.316 -5.626 1.00 95.81 92 ALA A C 1
ATOM 676 O O . ALA A 1 92 ? 2.195 0.596 -6.441 1.00 95.81 92 ALA A O 1
ATOM 677 N N . VAL A 1 93 ? 3.107 -1.376 -5.874 1.00 94.25 93 VAL A N 1
ATOM 678 C CA . VAL A 1 93 ? 3.686 -1.668 -7.191 1.00 94.25 93 VAL A CA 1
ATOM 679 C C . VAL A 1 93 ? 3.542 -3.151 -7.496 1.00 94.25 93 VAL A C 1
ATOM 681 O O . VAL A 1 93 ? 3.550 -3.963 -6.573 1.00 94.25 93 VAL A O 1
ATOM 684 N N . GLY A 1 94 ? 3.450 -3.512 -8.768 1.00 91.94 94 GLY A N 1
ATOM 685 C CA . GLY A 1 94 ? 3.502 -4.903 -9.199 1.00 91.94 94 GLY A CA 1
ATOM 686 C C . GLY A 1 94 ? 3.981 -5.030 -10.637 1.00 91.94 94 GLY A C 1
ATOM 687 O O . GLY A 1 94 ? 3.983 -4.060 -11.401 1.00 91.94 94 GLY A O 1
ATOM 688 N N . GLN A 1 95 ? 4.412 -6.236 -11.000 1.00 89.94 95 GLN A N 1
ATOM 689 C CA . GLN A 1 95 ? 4.851 -6.520 -12.362 1.00 89.94 95 GLN A CA 1
ATOM 690 C C . GLN A 1 95 ? 3.711 -6.265 -13.343 1.00 89.94 95 GLN A C 1
ATOM 692 O O . GLN A 1 95 ? 2.571 -6.634 -13.075 1.00 89.94 95 GLN A O 1
ATOM 697 N N . LEU A 1 96 ? 4.020 -5.645 -14.480 1.00 84.06 96 LEU A N 1
ATOM 698 C CA . LEU A 1 96 ? 3.043 -5.484 -15.548 1.00 84.06 96 LEU A CA 1
ATOM 699 C C . LEU A 1 96 ? 2.602 -6.864 -16.045 1.00 84.06 96 LEU A C 1
ATOM 701 O O . LEU A 1 96 ? 3.442 -7.691 -16.412 1.00 84.06 96 LEU A O 1
ATOM 705 N N . LEU A 1 97 ? 1.291 -7.097 -16.107 1.00 80.12 97 LEU A N 1
ATOM 706 C CA . LEU A 1 97 ? 0.747 -8.229 -16.848 1.00 80.12 97 LEU A CA 1
ATOM 707 C C . LEU A 1 97 ? 1.203 -8.066 -18.299 1.00 80.12 97 LEU A C 1
ATOM 709 O O . LEU A 1 97 ? 0.786 -7.128 -18.980 1.00 80.12 97 LEU A O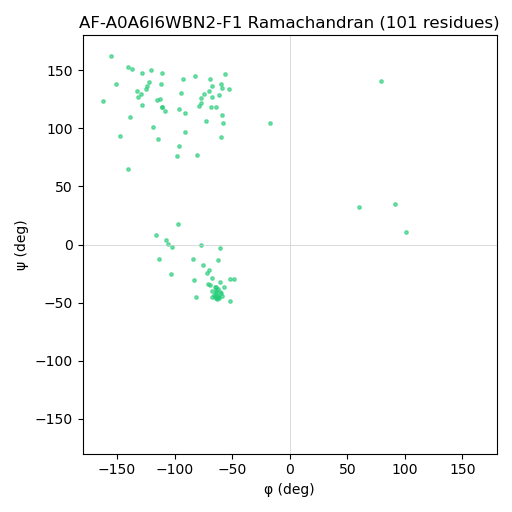 1
ATOM 713 N N . ARG A 1 98 ? 2.095 -8.943 -18.777 1.00 67.00 98 ARG A N 1
ATOM 714 C CA . ARG A 1 98 ? 2.483 -8.956 -20.193 1.00 67.00 98 ARG A CA 1
ATOM 715 C C . ARG A 1 98 ? 1.220 -9.157 -21.026 1.00 67.00 98 ARG A C 1
ATOM 717 O O . ARG A 1 98 ? 0.734 -10.279 -21.149 1.00 67.00 98 ARG A O 1
ATOM 724 N N . SER A 1 99 ? 0.725 -8.104 -21.664 1.00 54.78 99 SER A N 1
ATOM 725 C CA . SER A 1 99 ? -0.042 -8.281 -22.886 1.00 54.78 99 SER A CA 1
ATOM 726 C C . SER A 1 99 ? 0.950 -8.767 -23.939 1.00 54.78 99 SER A C 1
ATOM 728 O O . SER A 1 99 ? 1.969 -8.134 -24.213 1.00 54.78 99 SER A O 1
ATOM 730 N N . ALA A 1 100 ? 0.715 -9.972 -24.453 1.00 48.50 100 ALA A N 1
ATOM 731 C CA . ALA A 1 100 ? 1.511 -10.560 -25.515 1.00 48.50 100 ALA A CA 1
ATOM 732 C C . ALA A 1 100 ? 1.447 -9.661 -26.761 1.00 48.50 100 ALA A C 1
ATOM 734 O O . ALA A 1 100 ? 0.536 -9.772 -27.573 1.00 48.50 100 ALA A O 1
ATOM 735 N N . ALA A 1 101 ? 2.403 -8.749 -26.893 1.00 47.84 101 ALA A N 1
ATOM 736 C CA . ALA A 1 101 ? 2.538 -7.87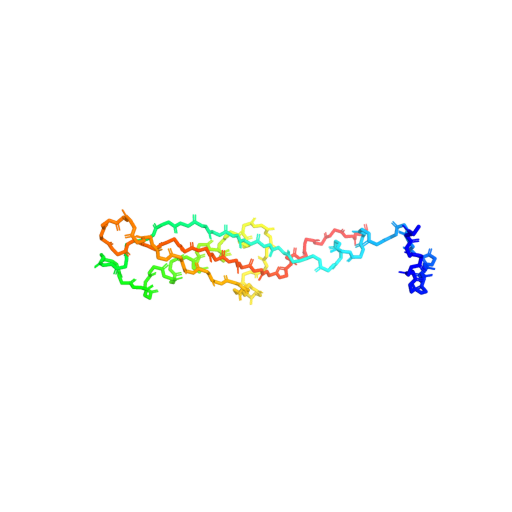8 -28.048 1.00 47.84 101 ALA A CA 1
ATOM 737 C C . ALA A 1 101 ? 4.017 -7.715 -28.398 1.00 47.84 101 ALA A C 1
ATOM 739 O O . ALA A 1 101 ? 4.568 -6.630 -28.288 1.00 47.84 101 ALA A O 1
ATOM 740 N N . VAL A 1 102 ? 4.645 -8.821 -28.800 1.00 39.38 102 VAL A N 1
ATOM 741 C CA . VAL A 1 102 ? 5.645 -8.841 -29.877 1.00 39.38 102 VAL A CA 1
ATOM 742 C C . VAL A 1 102 ? 5.495 -10.199 -30.569 1.00 39.38 102 VAL A C 1
ATOM 744 O O . VAL A 1 102 ? 6.023 -11.210 -30.107 1.00 39.38 102 VAL A O 1
ATOM 747 N N . ARG A 1 103 ? 4.686 -10.227 -31.628 1.00 36.25 103 ARG A N 1
ATOM 748 C CA . ARG A 1 103 ? 4.935 -11.088 -32.786 1.00 36.25 103 ARG A CA 1
ATOM 749 C C . ARG A 1 103 ? 5.572 -10.208 -33.846 1.00 36.25 103 ARG A C 1
ATOM 751 O O . ARG A 1 103 ? 5.137 -9.038 -33.926 1.00 36.25 103 ARG A O 1
#

pLDDT: mean 78.52, std 19.08, range [36.25, 97.44]

Sequence (103 aa):
MLVLGGSKVIRHDLSPVANAVGAAIAEASGTVDRVYSYDEHGREKCLNEAREAATAEAVRAGADPNQVRITRISEIPMTYVPGGSVRVAVKAVGQLLRSAAVR

Mean predicted aligned error: 12.07 Å

Foldseek 3Di:
DDDPPDDDDDDDPCVVCPVVVCVVPDWQKFKDKDKDQCQPQNPVRVVVVRAVRRLVRSVVSQFDSVFKDKPDWDWAFDPPDPRRIIIIMTMITHHGPDPPPDD

Radius of gyration: 20.46 Å; Cα contacts (8 Å, |Δi|>4): 170; chains: 1; bounding box: 51×42×49 Å

Secondary structure (DSSP, 8-state):
------------TTTTSHHHHHHHTPEEEEEEEEEEEHHHH-HHHHHHHHHHHHHHHHHHTTB-TTS-EEEEEEEEE-TTSTTTEEEEEEEEEEEB-------

Nearest PDB structures (foldseek):
  8eup-assembly1_P  TM=7.181E-01  e=2.086E-01  Schizosaccharomyces pombe
  8euy-assembly1_P  TM=7.318E-01  e=2.848E-01  Schizosaccharomyces pombe
  8etj-assembly1_P  TM=7.671E-01  e=2.514E-01  Schizosaccharomyces pombe
  5uvr-assembly1_A  TM=4.186E-01  e=1.731E-01  Pseudomonas aeruginosa
  7vwy-assembly1_G  TM=5.208E-01  e=2.516E+00  Escherichia coli K-12